Protein AF-A0A9D1MKC6-F1 (afdb_monomer)

pLDDT: mean 79.82, std 17.68, range [36.34, 98.44]

Organism: NCBI:txid2840747

Mean predicted aligned error: 15.51 Å

Secondary structure (DSSP, 8-state):
-PPP-PPP------BTTB---------S----------HHHHHHHHHHHHHHTS-HHHHHHHHHHSS-----TTHHHHHHHHHHHHHHHHHHHHHHHH-GGGHHHHHHHHHHHHHHHHHHHHHHS--

Foldseek 3Di:
DDDDDDDDDFDFDDDDPDGDRPPPPDDPDPDDDDDDDDPVVVVVLVVQCVVVVDDSVVSVCCVVPVDDPDDDPPVVVVVVVVVVVVVVVVVLVVCCVVPVVCVVVSVVVVVVVVVVVVVVCVVVVPD

InterPro domains:
  IPR053842 Mobilization protein NikA-like [PF21983] (27-95)

Structure (mmCIF, N/CA/C/O backbone):
data_AF-A0A9D1MKC6-F1
#
_entry.id   AF-A0A9D1MKC6-F1
#
loop_
_atom_site.group_PDB
_atom_site.id
_atom_site.type_symbol
_atom_site.label_atom_id
_atom_site.label_alt_id
_atom_site.label_comp_id
_atom_site.label_asym_i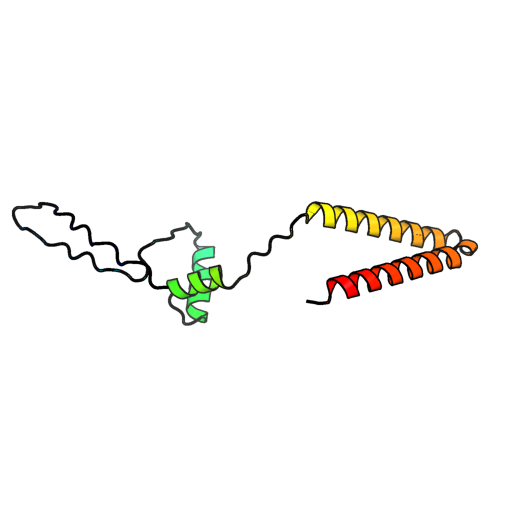d
_atom_site.label_entity_id
_atom_site.label_seq_id
_atom_site.pdbx_PDB_ins_code
_atom_site.Cartn_x
_atom_site.Cartn_y
_atom_site.Cartn_z
_atom_site.occupancy
_atom_site.B_iso_or_equiv
_atom_site.auth_seq_id
_atom_site.auth_comp_id
_atom_site.auth_asym_id
_atom_site.auth_atom_id
_atom_site.pdbx_PDB_model_num
ATOM 1 N N . MET A 1 1 ? -21.776 -19.888 8.090 1.00 36.34 1 MET A N 1
ATOM 2 C CA . MET A 1 1 ? -21.877 -20.875 9.188 1.00 36.34 1 MET A CA 1
ATOM 3 C C . MET A 1 1 ? -21.887 -20.129 10.515 1.00 36.34 1 MET A C 1
ATOM 5 O O . MET A 1 1 ? -20.963 -19.366 10.764 1.00 36.34 1 MET A O 1
ATOM 9 N N . LEU A 1 2 ? -22.955 -20.253 11.312 1.00 37.31 2 LEU A N 1
ATOM 10 C CA . LEU A 1 2 ? -23.037 -19.647 12.648 1.00 37.31 2 LEU A CA 1
ATOM 11 C C . LEU A 1 2 ? -22.169 -20.460 13.619 1.00 37.31 2 LEU A C 1
ATOM 13 O O . LEU A 1 2 ? -22.450 -21.634 13.842 1.00 37.31 2 LEU A O 1
ATOM 17 N N . SER A 1 3 ? -21.144 -19.845 14.208 1.00 38.78 3 SER A N 1
ATOM 18 C CA . SER A 1 3 ? -20.358 -20.483 15.270 1.00 38.78 3 SER A CA 1
ATOM 19 C C . SER A 1 3 ? -21.211 -20.728 16.530 1.00 38.78 3 SER A C 1
ATOM 21 O O . SER A 1 3 ? -22.090 -19.910 16.836 1.00 38.78 3 SER A O 1
ATOM 23 N N . PRO A 1 4 ? -20.959 -21.811 17.293 1.00 45.50 4 PRO A N 1
ATOM 24 C CA . PRO A 1 4 ? -21.718 -22.139 18.499 1.00 45.50 4 PRO A CA 1
ATOM 25 C C . PRO A 1 4 ? -21.642 -21.021 19.548 1.00 45.50 4 PRO A C 1
ATOM 27 O O . PRO A 1 4 ? -20.584 -20.437 19.784 1.00 45.50 4 PRO A O 1
ATOM 30 N N . LYS A 1 5 ? -22.768 -20.723 20.209 1.00 46.00 5 LYS A N 1
ATOM 31 C CA . LYS A 1 5 ? -22.820 -19.760 21.319 1.00 46.00 5 LYS A CA 1
ATOM 32 C C . LYS A 1 5 ? -22.164 -20.385 22.557 1.00 46.00 5 LYS A C 1
ATOM 34 O O . LYS A 1 5 ? -22.746 -21.264 23.181 1.00 46.00 5 LYS A O 1
ATOM 39 N N . THR A 1 6 ? -20.971 -19.916 22.915 1.00 41.94 6 THR A N 1
ATOM 40 C CA . THR A 1 6 ? -20.261 -20.307 24.144 1.00 41.94 6 THR A CA 1
ATOM 41 C C . THR A 1 6 ? -21.086 -19.941 25.396 1.00 41.94 6 THR A C 1
ATOM 43 O O . THR A 1 6 ? -21.629 -18.830 25.435 1.00 41.94 6 THR A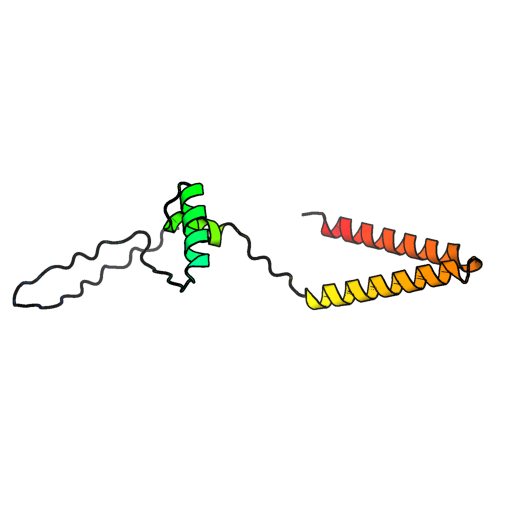 O 1
ATOM 46 N N . PRO A 1 7 ? -21.191 -20.816 26.419 1.00 42.75 7 PRO A N 1
ATOM 47 C CA . PRO A 1 7 ? -21.943 -20.529 27.644 1.00 42.75 7 PRO A CA 1
ATOM 48 C C . PRO A 1 7 ? -21.357 -19.345 28.428 1.00 42.75 7 PRO A C 1
ATOM 50 O O . PRO A 1 7 ? -20.137 -19.213 28.548 1.00 42.75 7 PRO A O 1
ATOM 53 N N . LEU A 1 8 ? -22.224 -18.486 28.981 1.00 50.28 8 LEU A N 1
ATOM 54 C CA . LEU A 1 8 ? -21.819 -17.373 29.845 1.00 50.28 8 LEU A CA 1
ATOM 55 C C . LEU A 1 8 ? -21.213 -17.908 31.152 1.00 50.28 8 LEU A C 1
ATOM 57 O O . LEU A 1 8 ? -21.893 -18.578 31.923 1.00 50.28 8 LEU A O 1
ATOM 61 N N . GLN A 1 9 ? -19.954 -17.566 31.433 1.00 48.38 9 GLN A N 1
ATOM 62 C CA . GLN A 1 9 ? -19.347 -17.802 32.743 1.00 48.38 9 GLN A CA 1
ATOM 63 C C . GLN A 1 9 ? -19.763 -16.692 33.720 1.00 48.38 9 GLN A C 1
ATOM 65 O O . GLN A 1 9 ? -19.333 -15.541 33.603 1.00 48.38 9 GLN A O 1
ATOM 70 N N . THR A 1 10 ? -20.596 -17.038 34.700 1.00 41.47 10 THR A N 1
ATOM 71 C CA . THR A 1 10 ? -21.035 -16.131 35.769 1.00 41.47 10 THR A CA 1
ATOM 72 C C . THR A 1 10 ? -19.970 -16.071 36.866 1.00 41.47 10 THR A C 1
ATOM 74 O O . THR A 1 10 ? -19.893 -16.955 37.716 1.00 41.47 10 THR A O 1
ATOM 77 N N . LYS A 1 11 ? -19.129 -15.028 36.881 1.00 49.59 11 LYS A N 1
ATOM 78 C CA . LYS A 1 11 ? -18.231 -14.760 38.020 1.00 49.59 11 LYS A CA 1
ATOM 79 C C . LYS A 1 11 ? -19.022 -14.098 39.155 1.00 49.59 11 LYS A C 1
ATOM 81 O O . LYS A 1 11 ? -19.391 -12.932 39.041 1.00 49.59 11 LYS A O 1
ATOM 86 N N . LYS A 1 12 ? -19.250 -14.821 40.257 1.00 44.91 12 LYS A N 1
ATOM 87 C CA . LYS A 1 12 ? -19.736 -14.247 41.525 1.00 44.91 12 LYS A CA 1
ATOM 88 C C . LYS A 1 12 ? -18.564 -13.566 42.246 1.00 44.91 12 LYS A C 1
ATOM 90 O O . LYS A 1 12 ? -17.558 -14.213 42.512 1.00 44.91 12 LYS A O 1
ATOM 95 N N . GLN A 1 13 ? -18.678 -12.274 42.550 1.00 50.62 13 GLN A N 1
ATOM 96 C CA . GLN A 1 13 ? -17.796 -11.585 43.502 1.00 50.62 13 GLN A CA 1
ATOM 97 C C . GLN A 1 13 ? -18.648 -11.110 44.680 1.00 50.62 13 GLN A C 1
ATOM 99 O O . GLN A 1 13 ? -19.647 -10.427 44.463 1.00 50.62 13 GLN A O 1
ATOM 104 N N . LEU A 1 14 ? -18.265 -11.482 45.905 1.00 44.69 14 LEU A N 1
ATOM 105 C CA . LEU A 1 14 ? -18.898 -10.994 47.129 1.00 44.69 14 LEU A CA 1
ATOM 106 C C . LEU A 1 14 ? -18.335 -9.612 47.476 1.00 44.69 14 LEU A C 1
ATOM 108 O O . LEU A 1 14 ? -17.139 -9.477 47.712 1.00 44.69 14 LEU A O 1
ATOM 112 N N . PHE A 1 15 ? -19.208 -8.612 47.568 1.00 44.38 15 PHE A N 1
ATOM 113 C CA . PHE A 1 15 ? -18.935 -7.361 48.273 1.00 44.38 15 PHE A CA 1
ATOM 114 C C . PHE A 1 15 ? -20.080 -7.124 49.262 1.00 44.38 15 PHE A C 1
ATOM 116 O O . PHE A 1 15 ? -21.236 -7.042 48.857 1.00 44.38 15 PHE A O 1
ATOM 123 N N . GLY A 1 16 ? -19.764 -7.053 50.559 1.00 49.78 16 GLY A N 1
ATOM 124 C CA . GLY 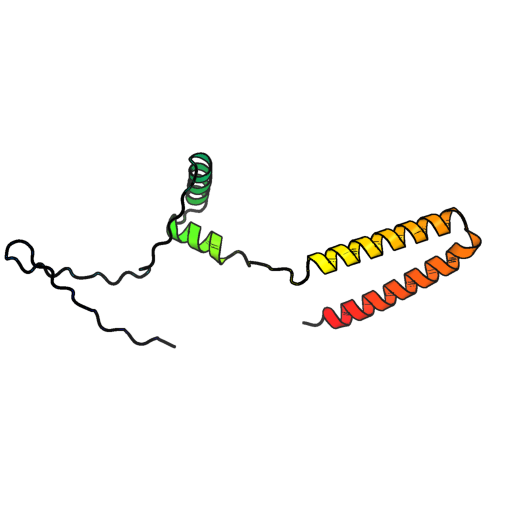A 1 16 ? -20.685 -6.552 51.587 1.00 49.78 16 GLY A CA 1
ATOM 125 C C . GLY A 1 16 ? -22.025 -7.287 51.733 1.00 49.78 16 GLY A C 1
ATOM 126 O O . GLY A 1 16 ? -23.031 -6.641 51.989 1.00 49.78 16 GLY A O 1
ATOM 127 N N . GLY A 1 17 ? -22.074 -8.611 51.545 1.00 55.38 17 GLY A N 1
ATOM 128 C CA . GLY A 1 17 ? -23.270 -9.417 51.845 1.00 55.38 17 GLY A CA 1
ATOM 129 C C . GLY A 1 17 ? -24.442 -9.305 50.858 1.00 55.38 17 GLY A C 1
ATOM 130 O O . GLY A 1 17 ? -25.408 -10.049 50.995 1.00 55.38 17 GLY A O 1
ATOM 131 N N . ALA A 1 18 ? -24.356 -8.464 49.823 1.00 47.34 18 ALA A N 1
ATOM 132 C CA . ALA A 1 18 ? -25.336 -8.423 48.740 1.00 47.34 18 ALA A CA 1
ATOM 133 C C . ALA A 1 18 ? -24.802 -9.170 47.506 1.00 47.34 18 ALA A C 1
ATOM 135 O O . ALA A 1 18 ? -23.752 -8.829 46.954 1.00 47.34 18 ALA A O 1
ATOM 136 N N . THR A 1 19 ? -25.531 -10.188 47.036 1.00 51.62 19 THR A N 1
ATOM 137 C CA . THR A 1 19 ? -25.237 -10.828 45.744 1.00 51.62 19 THR A CA 1
ATOM 138 C C . 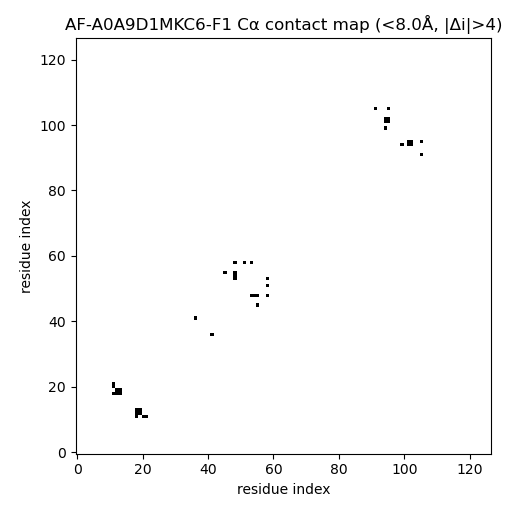THR A 1 19 ? -25.679 -9.885 44.628 1.00 51.62 19 THR A C 1
ATOM 140 O O . THR A 1 19 ? -26.824 -9.919 44.192 1.00 51.62 19 THR A O 1
ATOM 143 N N . ILE A 1 20 ? -24.780 -9.013 44.168 1.00 58.44 20 ILE A N 1
ATOM 144 C CA . ILE A 1 20 ? -25.019 -8.220 42.960 1.00 58.44 20 ILE A CA 1
ATOM 145 C C . ILE A 1 20 ? -24.686 -9.113 41.766 1.00 58.44 20 ILE A C 1
ATOM 147 O O . ILE A 1 20 ? -23.516 -9.333 41.438 1.00 58.44 20 ILE A O 1
ATOM 151 N N . GLU A 1 21 ? -25.713 -9.640 41.102 1.00 54.28 21 GLU A N 1
ATOM 152 C CA . GLU A 1 21 ? -25.550 -10.268 39.795 1.00 54.28 21 GLU A CA 1
ATOM 153 C C . GLU A 1 21 ? -25.046 -9.217 38.798 1.00 54.28 21 GLU A C 1
ATOM 155 O O . GLU A 1 21 ? -25.813 -8.441 38.225 1.00 54.28 21 GLU A O 1
ATOM 160 N N . LYS A 1 22 ? -23.729 -9.170 38.569 1.00 57.06 22 LYS A N 1
ATOM 161 C CA . LYS A 1 22 ? -23.166 -8.421 37.442 1.00 57.06 22 LYS A CA 1
ATOM 162 C C . LYS A 1 22 ? -23.602 -9.122 36.156 1.00 57.06 22 LYS A C 1
ATOM 164 O O . LYS A 1 22 ? -22.890 -9.989 35.652 1.00 57.06 22 LYS A O 1
ATOM 169 N N . LYS A 1 23 ? -24.766 -8.743 35.615 1.00 58.75 23 LYS A N 1
ATOM 170 C CA . LYS A 1 23 ? -25.172 -9.100 34.250 1.00 58.75 23 LYS A CA 1
ATOM 171 C C . LYS A 1 23 ? -24.092 -8.603 33.293 1.00 58.75 23 LYS A C 1
ATOM 173 O O . LYS A 1 23 ? -23.989 -7.412 32.998 1.00 58.75 23 LYS A O 1
ATOM 178 N N . THR A 1 24 ? -23.252 -9.515 32.823 1.00 65.31 24 THR A N 1
ATOM 179 C CA . THR A 1 24 ? -22.268 -9.234 31.785 1.00 65.31 24 THR A CA 1
ATOM 180 C C . THR A 1 24 ? -23.017 -9.043 30.471 1.00 65.31 24 THR A C 1
ATOM 182 O O . THR A 1 24 ? -23.413 -9.994 29.802 1.00 65.31 24 THR A O 1
ATOM 185 N N . VAL A 1 25 ? -23.265 -7.782 30.111 1.00 76.94 25 VAL A N 1
ATOM 186 C CA . VAL A 1 25 ? -23.888 -7.428 28.831 1.00 76.94 25 VAL A CA 1
ATOM 187 C C . VAL A 1 25 ? -23.017 -7.968 27.697 1.00 76.94 25 VAL A C 1
ATOM 189 O O . VAL A 1 25 ? -21.839 -7.614 27.583 1.00 76.94 25 VAL A O 1
ATOM 192 N N . LYS A 1 26 ? -23.594 -8.823 26.847 1.00 83.50 26 LYS A N 1
ATOM 193 C CA . LYS A 1 26 ? -22.924 -9.334 25.649 1.00 83.50 26 LYS A CA 1
ATOM 194 C C . LYS A 1 26 ? -22.765 -8.189 24.645 1.00 83.50 26 LYS A C 1
ATOM 196 O O . LYS A 1 26 ? -23.728 -7.778 24.006 1.00 83.50 26 LYS A O 1
ATOM 201 N N . ARG A 1 27 ? -21.548 -7.653 24.530 1.00 83.69 27 ARG A N 1
ATOM 202 C CA . ARG A 1 27 ? -21.217 -6.566 23.596 1.00 83.69 27 ARG A CA 1
ATOM 203 C C . ARG A 1 27 ? -20.971 -7.113 22.192 1.00 83.69 27 ARG A C 1
ATOM 205 O O . ARG A 1 27 ? -20.335 -8.151 22.045 1.00 83.69 27 ARG A O 1
ATOM 212 N N . ASN A 1 28 ? -21.402 -6.370 21.171 1.00 88.81 28 ASN A N 1
ATOM 213 C CA . ASN A 1 28 ? -21.131 -6.708 19.769 1.00 88.81 28 ASN A CA 1
ATOM 214 C C . ASN A 1 28 ? -19.631 -6.603 19.421 1.00 88.81 28 ASN A C 1
ATOM 216 O O . ASN A 1 28 ? -19.112 -7.388 18.638 1.00 88.81 28 ASN A O 1
ATOM 220 N N . ARG A 1 29 ? -18.916 -5.655 20.045 1.00 87.94 29 ARG A N 1
ATOM 221 C CA . ARG A 1 29 ? -17.463 -5.466 19.904 1.00 87.94 29 ARG A CA 1
ATOM 222 C C . ARG A 1 29 ? -16.789 -5.614 21.283 1.00 87.94 29 ARG A C 1
ATOM 224 O O . ARG A 1 29 ? -16.735 -4.633 22.022 1.00 87.94 29 ARG A O 1
ATOM 231 N N . PRO A 1 30 ? -16.364 -6.828 21.688 1.00 91.75 30 PRO A N 1
ATOM 232 C CA . PRO A 1 30 ? -15.832 -7.079 23.034 1.00 91.75 30 PRO A CA 1
ATOM 233 C C . PRO A 1 30 ? -14.324 -6.810 23.189 1.00 91.75 30 PRO A C 1
ATOM 235 O O . PRO A 1 30 ? -13.848 -6.756 24.319 1.00 91.75 30 PRO A O 1
ATOM 238 N N . ILE A 1 31 ? -13.579 -6.660 22.087 1.00 91.94 31 ILE A N 1
ATOM 239 C CA . ILE A 1 31 ? -12.120 -6.467 22.081 1.00 91.94 31 ILE A CA 1
ATOM 240 C C . ILE A 1 31 ? -11.793 -4.974 21.976 1.00 91.94 31 ILE A C 1
ATOM 242 O O . ILE A 1 31 ? -12.349 -4.276 21.126 1.00 91.94 31 ILE A O 1
ATOM 246 N N . THR A 1 32 ? -10.862 -4.504 22.807 1.00 91.88 32 THR A N 1
ATOM 247 C CA . THR A 1 32 ? -10.372 -3.119 22.799 1.00 91.88 32 THR A CA 1
ATOM 248 C C . THR A 1 32 ? -8.990 -3.049 22.156 1.00 91.88 32 THR A C 1
ATOM 250 O O . THR A 1 32 ? -8.069 -3.720 22.608 1.00 91.88 32 THR A O 1
ATOM 253 N N . TYR A 1 33 ? -8.832 -2.180 21.155 1.00 89.62 33 TYR A N 1
ATOM 254 C CA . TYR A 1 33 ? -7.530 -1.755 20.637 1.00 89.62 33 TYR A CA 1
ATOM 255 C C . TYR A 1 33 ? -7.212 -0.354 21.169 1.00 89.62 33 TYR A C 1
ATOM 257 O O . TYR A 1 33 ? -8.020 0.562 21.015 1.00 89.62 33 TYR A O 1
ATOM 265 N N . SER A 1 34 ? -6.046 -0.179 21.791 1.00 91.31 34 SER A N 1
ATOM 266 C CA . SER A 1 34 ? -5.573 1.112 22.307 1.00 91.31 34 SER A CA 1
ATOM 267 C C . SER A 1 34 ? -4.168 1.409 21.800 1.00 91.31 34 SER A C 1
ATOM 269 O O . SER A 1 34 ? -3.290 0.555 21.902 1.00 91.31 34 SER A O 1
ATOM 271 N N . PHE A 1 35 ? -3.941 2.625 21.315 1.00 93.56 35 PHE A N 1
ATOM 272 C CA . PHE A 1 35 ? -2.626 3.116 20.911 1.00 93.56 35 PHE A CA 1
ATOM 273 C C . PHE A 1 35 ? -2.427 4.542 21.427 1.00 93.56 35 PHE A C 1
ATOM 275 O O . PHE A 1 35 ? -3.393 5.268 21.672 1.00 93.56 35 PHE A O 1
ATOM 282 N N . ARG A 1 36 ? -1.167 4.918 21.650 1.00 96.62 36 ARG A N 1
ATOM 283 C CA . ARG A 1 36 ? -0.801 6.273 22.074 1.00 96.62 36 ARG A CA 1
ATOM 284 C C . ARG A 1 36 ? -0.686 7.167 20.845 1.00 96.62 36 ARG A C 1
ATOM 286 O O . ARG A 1 36 ? -0.219 6.713 19.806 1.00 96.62 36 ARG A O 1
ATOM 293 N N . VAL A 1 37 ? -1.095 8.421 20.993 1.00 96.62 37 VAL A N 1
ATOM 294 C CA . VAL A 1 37 ? -0.989 9.457 19.963 1.00 96.62 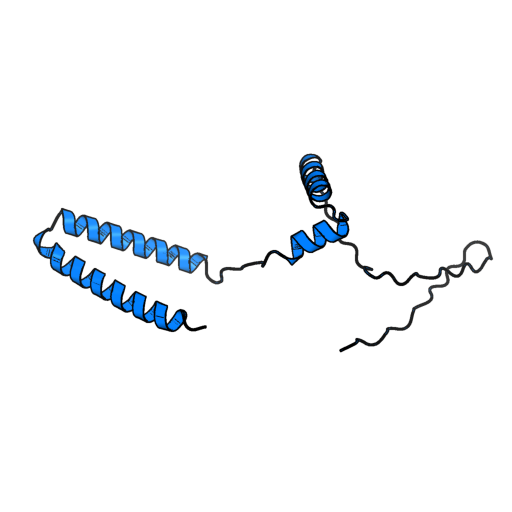37 VAL A CA 1
ATOM 295 C C . VAL A 1 37 ? -0.458 10.737 20.584 1.00 96.62 37 VAL A C 1
ATOM 297 O O . VAL A 1 37 ? -0.724 11.032 21.752 1.00 96.62 37 VAL A O 1
ATOM 300 N N . SER A 1 38 ? 0.277 11.502 19.794 1.00 98.44 38 SER A N 1
ATOM 301 C CA . SER A 1 38 ? 0.593 12.893 20.086 1.00 98.44 38 SER A CA 1
ATOM 302 C C . SER A 1 38 ? -0.649 13.781 19.962 1.00 98.44 38 SER A C 1
ATOM 304 O O . SER A 1 38 ? -1.644 13.433 19.320 1.00 98.44 38 SER A O 1
ATOM 306 N N . GLU A 1 39 ? -0.563 14.983 20.525 1.00 98.25 39 GLU A N 1
ATOM 307 C CA . GLU A 1 39 ? -1.609 16.004 20.409 1.00 98.25 39 GLU A CA 1
ATOM 308 C C . GLU A 1 39 ? -1.906 16.359 18.940 1.00 98.25 39 GLU A C 1
ATOM 310 O O . GLU A 1 39 ? -3.061 16.504 18.541 1.00 98.25 39 GLU A O 1
ATOM 315 N N . ARG A 1 40 ? -0.863 16.428 18.101 1.00 98.25 40 ARG A N 1
ATOM 316 C CA . ARG A 1 40 ? -1.005 16.697 16.665 1.00 98.25 40 ARG A CA 1
ATOM 317 C C . ARG A 1 40 ? -1.774 15.585 15.952 1.00 98.25 40 ARG A C 1
ATOM 319 O O . ARG A 1 40 ? -2.684 15.874 15.180 1.00 98.25 40 ARG A O 1
ATOM 326 N N . GLU A 1 41 ? -1.417 14.327 16.194 1.00 97.69 41 GLU A N 1
ATOM 327 C CA . GLU A 1 41 ? -2.097 13.176 15.585 1.00 97.69 41 GLU A CA 1
ATOM 328 C C . GLU A 1 41 ? -3.559 13.095 16.022 1.00 97.69 41 GLU A C 1
ATOM 330 O O . GLU A 1 41 ? -4.429 12.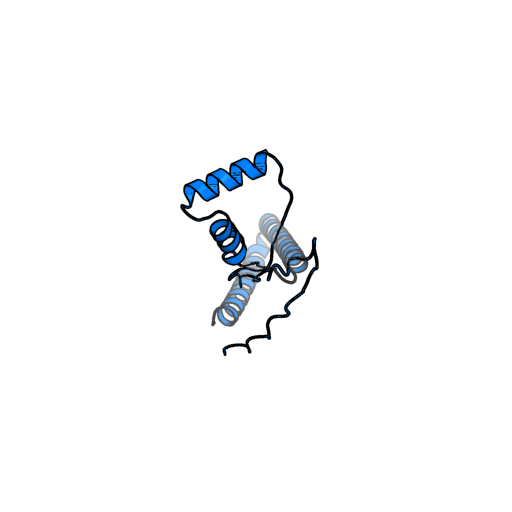841 15.188 1.00 97.69 41 GLU A O 1
ATOM 335 N N . ARG A 1 42 ? -3.841 13.381 17.300 1.00 96.81 42 ARG A N 1
ATOM 336 C CA . ARG A 1 42 ? -5.207 13.431 17.825 1.00 96.81 42 ARG A CA 1
ATOM 337 C C . ARG A 1 42 ? -6.073 14.432 17.062 1.00 96.81 42 ARG A C 1
ATOM 339 O O . ARG A 1 42 ? -7.142 14.050 16.600 1.00 96.81 42 ARG A O 1
ATOM 346 N N . ARG A 1 43 ? -5.597 15.669 16.867 1.00 98.00 43 ARG A N 1
ATOM 347 C CA . ARG A 1 43 ? -6.338 16.707 16.120 1.00 98.00 43 ARG A CA 1
ATOM 348 C C . ARG A 1 43 ? -6.677 16.260 14.701 1.00 98.00 43 ARG A C 1
ATOM 350 O O . ARG A 1 43 ? -7.825 16.361 14.286 1.00 98.00 43 ARG A O 1
ATOM 357 N N . ILE A 1 44 ? -5.701 15.687 13.997 1.00 97.69 44 ILE A N 1
ATOM 358 C CA . ILE A 1 44 ? -5.890 15.183 12.630 1.00 97.69 44 ILE A CA 1
ATOM 359 C C . ILE A 1 44 ? -6.934 14.057 12.596 1.00 97.69 44 ILE A C 1
ATOM 361 O O . ILE A 1 44 ? -7.759 14.003 11.683 1.00 97.69 44 ILE A O 1
ATOM 365 N N . ILE A 1 45 ? -6.895 13.132 13.560 1.00 96.00 45 ILE A N 1
ATOM 366 C CA . ILE A 1 45 ? -7.878 12.045 13.648 1.00 96.00 45 ILE A CA 1
ATOM 367 C C . ILE A 1 45 ? -9.269 12.620 13.927 1.00 96.00 45 ILE A C 1
ATOM 369 O O . ILE A 1 45 ? -10.212 12.262 13.225 1.00 96.00 45 ILE A O 1
ATOM 373 N N . ASP A 1 46 ? -9.395 13.526 14.895 1.00 96.31 46 ASP A N 1
ATOM 374 C CA . ASP A 1 46 ? -10.676 14.114 15.294 1.00 96.31 46 ASP A CA 1
ATOM 375 C C . ASP A 1 46 ? -11.314 14.926 14.148 1.00 96.31 46 ASP A C 1
ATOM 377 O O . ASP A 1 46 ? -12.511 14.786 13.884 1.00 96.31 46 ASP A O 1
ATOM 381 N N . GLU A 1 47 ? -10.525 15.695 13.390 1.00 97.88 47 GLU A N 1
ATOM 382 C CA . GLU A 1 47 ? -10.987 16.407 12.187 1.00 97.88 47 GLU A CA 1
ATOM 383 C C . GLU A 1 47 ? -11.491 15.449 11.100 1.00 97.88 47 GLU A C 1
ATOM 385 O O . GLU A 1 47 ? -12.548 15.679 10.500 1.00 97.88 47 GLU A O 1
ATOM 390 N N . LYS A 1 48 ? -10.775 14.342 10.866 1.00 97.12 48 LYS A N 1
ATOM 391 C CA . LYS A 1 48 ? -11.184 13.324 9.888 1.00 97.12 48 LYS A CA 1
ATOM 392 C C . LYS A 1 48 ? -12.446 12.586 10.324 1.00 97.12 48 LYS A C 1
ATOM 394 O O . LYS A 1 48 ? -13.327 12.369 9.495 1.00 97.12 48 LYS A O 1
ATOM 399 N N . VAL A 1 49 ? -12.564 12.250 11.611 1.00 97.12 49 VAL A N 1
ATOM 400 C CA . VAL A 1 49 ? -13.783 11.659 12.182 1.00 97.12 49 VAL A CA 1
ATOM 401 C C . VAL A 1 49 ? -14.957 12.615 11.980 1.00 97.12 49 VAL A C 1
ATOM 403 O O . VAL A 1 49 ? -15.973 12.202 11.422 1.00 97.12 49 VAL A O 1
ATOM 406 N N . LYS A 1 50 ? -14.797 13.900 12.332 1.00 96.75 50 LYS A N 1
ATOM 407 C CA . LYS A 1 50 ? -15.834 14.928 12.149 1.00 96.75 50 LYS A CA 1
ATOM 408 C C . LYS A 1 50 ? -16.267 15.049 10.688 1.00 96.75 50 LYS A C 1
ATOM 410 O O . LYS A 1 50 ? -17.459 15.046 10.406 1.00 96.75 50 LYS A O 1
ATOM 415 N N . THR A 1 51 ? -15.306 15.108 9.771 1.00 97.00 51 THR A N 1
ATOM 416 C CA . THR A 1 51 ? -15.568 15.215 8.327 1.00 97.00 51 THR A CA 1
ATOM 417 C C . THR A 1 51 ? -16.270 13.973 7.775 1.00 97.00 51 THR A C 1
ATOM 419 O O . THR A 1 51 ? -17.084 14.080 6.865 1.00 97.00 51 THR A O 1
ATOM 422 N N . SER A 1 52 ? -15.989 12.790 8.331 1.00 95.31 52 SER A N 1
ATOM 423 C CA . SER A 1 52 ? -16.566 11.527 7.855 1.00 95.31 52 SER A CA 1
ATOM 424 C C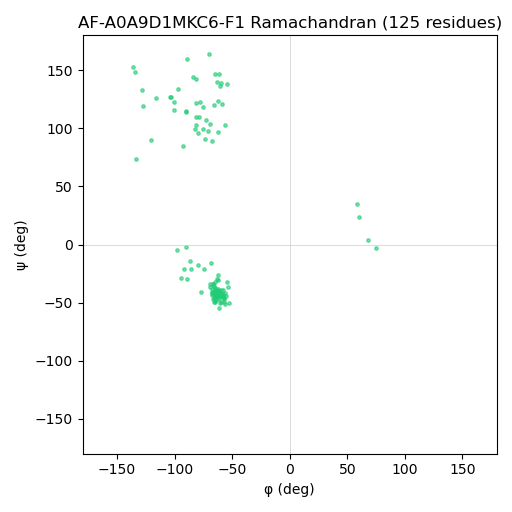 . SER A 1 52 ? -18.036 11.307 8.229 1.00 95.31 52 SER A C 1
ATOM 426 O O . SER A 1 52 ? -18.684 10.459 7.625 1.00 95.31 52 SER A O 1
ATOM 428 N N . GLY A 1 53 ? -18.549 11.996 9.258 1.00 95.81 53 GLY A N 1
ATOM 429 C CA . GLY A 1 53 ? -19.885 11.742 9.815 1.00 95.81 53 GLY A CA 1
ATOM 430 C C . GLY A 1 53 ? -20.043 10.392 10.538 1.00 95.81 53 GLY A C 1
ATOM 431 O O . GLY A 1 53 ? -21.140 10.064 10.985 1.00 95.81 53 GLY A O 1
ATOM 432 N N . LEU A 1 54 ? -18.971 9.604 10.672 1.00 95.25 54 LEU A N 1
ATOM 433 C CA . LEU A 1 54 ? -18.979 8.310 11.353 1.00 95.25 54 LEU A CA 1
ATOM 434 C C . LEU A 1 54 ? -18.685 8.450 12.848 1.00 95.25 54 LEU A C 1
ATOM 436 O O . LEU A 1 54 ? -18.047 9.401 13.307 1.00 95.25 54 LEU A O 1
ATOM 440 N N . SER A 1 55 ? -19.067 7.427 13.617 1.00 94.81 55 SER A N 1
ATOM 441 C CA . SER A 1 55 ? -18.520 7.262 14.960 1.00 94.81 55 SER A CA 1
ATOM 442 C C . SER A 1 55 ? -17.003 7.066 14.868 1.00 94.81 55 SER A C 1
ATOM 444 O O . SER A 1 55 ? -16.500 6.440 13.935 1.00 94.81 55 SER A O 1
ATOM 446 N N . ARG A 1 56 ? -16.246 7.549 15.859 1.00 93.62 56 ARG A N 1
ATOM 447 C CA . ARG A 1 56 ? -14.785 7.354 15.904 1.00 93.62 56 ARG A CA 1
ATOM 448 C C . ARG A 1 56 ? -14.389 5.877 15.777 1.00 93.62 56 ARG A C 1
ATOM 450 O O . ARG A 1 56 ? -13.388 5.568 15.143 1.00 93.62 56 ARG A O 1
ATOM 457 N N . THR A 1 57 ? -15.171 4.968 16.362 1.00 93.12 57 THR A N 1
ATOM 458 C CA . THR A 1 57 ? -14.938 3.522 16.256 1.00 93.12 57 THR A CA 1
ATOM 459 C C . THR A 1 57 ? -15.127 3.027 14.827 1.00 93.12 57 THR A C 1
ATOM 461 O O . THR A 1 57 ? -14.245 2.344 14.315 1.00 93.12 57 THR A O 1
ATOM 464 N N . ASP A 1 58 ? -16.233 3.379 14.172 1.00 94.06 58 ASP A N 1
ATOM 465 C CA . ASP A 1 58 ? -16.495 2.915 12.806 1.00 94.06 58 ASP A CA 1
ATOM 466 C C . ASP A 1 58 ? -15.537 3.564 11.804 1.00 94.06 58 ASP A C 1
ATOM 468 O O . ASP A 1 58 ? -15.040 2.874 10.919 1.00 94.06 58 ASP A O 1
ATOM 472 N N . PHE A 1 59 ? -15.190 4.841 12.000 1.00 95.38 59 PHE A N 1
ATOM 473 C CA . PHE A 1 59 ? -14.165 5.529 11.219 1.00 95.38 59 PHE A CA 1
ATOM 474 C C . PHE A 1 59 ? -12.821 4.799 11.281 1.00 95.38 59 PHE A C 1
ATOM 476 O O . PHE A 1 59 ? -12.232 4.513 10.243 1.00 95.38 59 PHE A O 1
ATOM 483 N N . LEU A 1 60 ? -12.335 4.480 12.486 1.00 93.62 60 LEU A N 1
ATOM 484 C CA . LEU A 1 60 ? -11.043 3.813 12.650 1.00 93.62 60 LEU A CA 1
ATOM 485 C C . LEU A 1 60 ? -11.058 2.400 12.070 1.00 93.62 60 LEU A C 1
ATOM 487 O O . LEU A 1 60 ? -10.097 2.017 11.412 1.00 93.62 60 LEU A O 1
ATOM 491 N N . ILE A 1 61 ? -12.140 1.641 12.268 1.00 92.81 61 ILE A N 1
ATOM 492 C CA . ILE A 1 61 ? -12.265 0.300 11.684 1.00 92.81 61 ILE A CA 1
ATOM 493 C C . ILE A 1 61 ? -12.224 0.399 10.159 1.00 92.81 61 ILE A C 1
ATOM 495 O O . ILE A 1 61 ? -11.339 -0.193 9.557 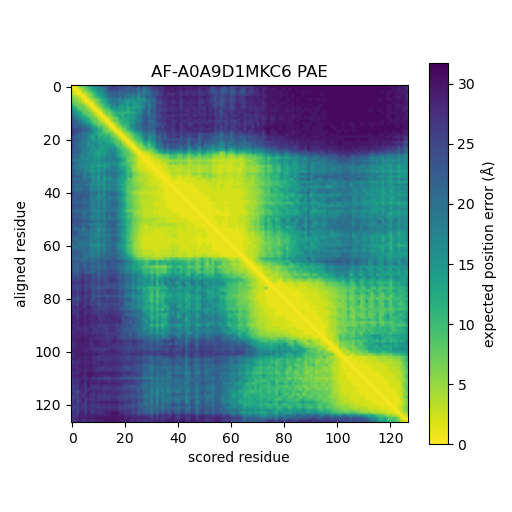1.00 92.81 61 ILE A O 1
ATOM 499 N N . ARG A 1 62 ? -13.093 1.220 9.557 1.00 92.62 62 ARG A N 1
ATOM 500 C CA . ARG A 1 62 ? -13.156 1.469 8.107 1.00 92.62 62 ARG A CA 1
ATOM 501 C C . ARG A 1 62 ? -11.786 1.881 7.555 1.00 92.62 62 ARG A C 1
ATOM 503 O O . ARG A 1 62 ? -11.270 1.263 6.630 1.00 92.62 62 ARG A O 1
ATOM 510 N N . ALA A 1 63 ? -11.142 2.865 8.184 1.00 91.06 63 ALA A N 1
ATOM 511 C CA . ALA A 1 63 ? -9.841 3.376 7.758 1.00 91.06 63 ALA A CA 1
ATOM 512 C C . ALA A 1 63 ? -8.712 2.331 7.810 1.00 91.06 63 ALA A C 1
ATOM 514 O O . ALA A 1 63 ? -7.771 2.430 7.017 1.00 91.06 63 ALA A O 1
ATOM 515 N N . LEU A 1 64 ? -8.789 1.368 8.735 1.00 90.19 64 LEU A N 1
ATOM 516 C CA . LEU A 1 64 ? -7.805 0.296 8.899 1.00 90.19 64 LEU A CA 1
ATOM 517 C C . LEU A 1 64 ? -8.119 -0.942 8.048 1.00 90.19 64 LEU A C 1
ATOM 519 O O . LEU A 1 64 ? -7.188 -1.639 7.659 1.00 90.19 64 LEU A O 1
ATOM 523 N N . THR A 1 65 ? -9.392 -1.229 7.763 1.00 89.81 65 THR A N 1
ATOM 524 C CA . THR A 1 65 ? -9.805 -2.450 7.047 1.00 89.81 65 THR A CA 1
ATOM 525 C C . THR A 1 65 ? -9.963 -2.262 5.547 1.00 89.81 65 THR A C 1
ATOM 527 O O . THR A 1 65 ? -9.797 -3.219 4.801 1.00 89.81 65 THR A O 1
ATOM 530 N N . ASP A 1 66 ? -10.296 -1.058 5.086 1.00 86.88 66 ASP A N 1
ATOM 531 C CA . ASP A 1 66 ? -10.589 -0.831 3.665 1.00 86.88 66 ASP A CA 1
ATOM 532 C C . ASP A 1 66 ? -9.352 -0.706 2.789 1.00 86.88 66 ASP A C 1
ATOM 534 O O . ASP A 1 66 ? -9.444 -0.769 1.564 1.00 86.88 66 ASP A O 1
ATOM 538 N N . LYS A 1 67 ? -8.196 -0.448 3.401 1.00 80.75 67 LYS A N 1
ATOM 539 C CA . LYS A 1 67 ? -6.949 -0.285 2.667 1.00 80.75 67 LYS A CA 1
ATOM 540 C C . LYS A 1 67 ? -6.283 -1.649 2.538 1.00 80.75 67 LYS A C 1
ATOM 542 O O . LYS A 1 67 ? -5.863 -2.192 3.561 1.00 80.75 67 LYS A O 1
ATOM 547 N N . PRO A 1 68 ? -6.148 -2.200 1.318 1.00 78.69 68 PRO A N 1
ATOM 548 C CA . PRO A 1 68 ? -5.420 -3.443 1.138 1.00 78.69 68 PRO A CA 1
ATOM 549 C C . PRO A 1 68 ? -3.963 -3.230 1.557 1.00 78.69 68 PRO A C 1
ATOM 551 O O . PRO A 1 68 ? -3.271 -2.351 1.037 1.00 78.69 68 PRO A O 1
ATOM 554 N N . VAL A 1 69 ? -3.488 -4.040 2.501 1.00 80.44 69 VAL A N 1
ATOM 555 C CA . VAL A 1 69 ? -2.064 -4.093 2.836 1.00 80.44 69 VAL A CA 1
ATOM 556 C C . VAL A 1 69 ? -1.374 -4.862 1.718 1.00 80.44 69 VAL A C 1
ATOM 558 O O . VAL A 1 69 ? -1.432 -6.086 1.662 1.00 80.44 69 VAL A O 1
ATOM 561 N N . SER A 1 70 ? -0.763 -4.126 0.792 1.00 78.69 70 SER A N 1
ATOM 562 C CA . SER A 1 70 ? -0.040 -4.713 -0.334 1.00 78.69 70 SER A CA 1
ATOM 563 C C . SER A 1 70 ? 1.415 -4.923 0.055 1.00 78.69 70 SER A C 1
ATOM 565 O O . SER A 1 70 ? 2.147 -3.963 0.296 1.00 78.69 70 SER A O 1
ATOM 567 N N . VAL A 1 71 ? 1.833 -6.184 0.119 1.00 81.25 71 VAL A N 1
ATOM 568 C CA . VAL A 1 71 ? 3.239 -6.555 0.280 1.00 81.25 71 VAL A CA 1
ATOM 569 C C . VAL A 1 71 ? 3.764 -6.938 -1.093 1.00 81.25 71 VAL A C 1
ATOM 571 O O . VAL A 1 71 ? 3.308 -7.911 -1.687 1.00 81.25 71 VAL A O 1
ATOM 574 N N . ILE A 1 72 ? 4.724 -6.169 -1.604 1.00 80.38 72 ILE A N 1
ATOM 575 C CA . ILE A 1 72 ? 5.440 -6.538 -2.824 1.00 80.38 72 ILE A CA 1
ATOM 576 C C . ILE A 1 72 ? 6.495 -7.564 -2.419 1.00 80.38 72 ILE A C 1
ATOM 578 O O . ILE A 1 72 ? 7.575 -7.207 -1.938 1.00 80.38 72 ILE A O 1
ATOM 582 N N . ALA A 1 73 ? 6.159 -8.844 -2.573 1.00 82.94 73 ALA A N 1
ATOM 583 C CA . ALA A 1 73 ? 7.134 -9.916 -2.442 1.00 82.94 73 ALA A CA 1
ATOM 584 C C . ALA A 1 73 ? 8.318 -9.638 -3.384 1.00 82.94 73 ALA A C 1
ATOM 586 O O . ALA A 1 73 ? 8.129 -9.182 -4.511 1.00 82.94 73 ALA A O 1
ATOM 587 N N . ASN A 1 74 ? 9.538 -9.867 -2.900 1.00 87.88 74 ASN A N 1
ATOM 588 C CA . ASN A 1 74 ? 10.779 -9.680 -3.660 1.00 87.88 74 ASN A CA 1
ATOM 589 C C . ASN A 1 74 ? 11.019 -8.240 -4.164 1.00 87.88 74 ASN A C 1
ATOM 591 O O . ASN A 1 74 ? 11.787 -8.030 -5.100 1.00 87.88 74 ASN A O 1
ATOM 595 N N . GLY A 1 75 ? 10.422 -7.217 -3.534 1.00 86.75 75 GLY A N 1
ATOM 596 C CA . GLY A 1 75 ? 10.582 -5.817 -3.960 1.00 86.75 75 GLY A CA 1
ATOM 597 C C . GLY A 1 75 ? 12.042 -5.346 -4.062 1.00 86.75 75 GLY A C 1
ATOM 598 O O . GLY A 1 75 ? 12.376 -4.557 -4.945 1.00 86.75 75 GLY A O 1
ATOM 599 N N . GLY A 1 76 ? 12.931 -5.870 -3.210 1.00 89.25 76 GLY A N 1
ATOM 600 C CA . GLY A 1 76 ? 14.369 -5.602 -3.290 1.00 89.25 76 GLY A CA 1
ATOM 601 C C . GLY A 1 76 ? 15.018 -6.156 -4.563 1.00 89.25 76 GLY A C 1
ATOM 602 O O . GLY A 1 76 ? 15.780 -5.447 -5.214 1.00 89.25 76 GLY A O 1
ATOM 603 N N . GLU A 1 77 ? 14.682 -7.387 -4.949 1.00 93.06 77 GLU A N 1
ATOM 604 C CA . GLU A 1 77 ? 15.183 -8.037 -6.169 1.00 93.06 77 GLU A CA 1
ATOM 605 C C . GLU A 1 77 ? 14.653 -7.330 -7.419 1.00 93.06 77 GLU A C 1
ATOM 607 O O . GLU A 1 77 ? 15.418 -7.023 -8.332 1.00 93.06 77 GLU A O 1
ATOM 612 N N . ILE A 1 78 ? 13.364 -6.972 -7.418 1.00 90.12 78 ILE A N 1
ATOM 613 C CA . ILE A 1 78 ? 12.746 -6.187 -8.494 1.00 90.12 78 ILE A CA 1
ATOM 614 C C . ILE A 1 78 ? 13.484 -4.853 -8.662 1.00 90.12 78 ILE A C 1
ATOM 616 O O . ILE A 1 78 ? 13.824 -4.465 -9.780 1.00 90.12 78 ILE A O 1
ATOM 620 N N . LEU A 1 79 ? 13.784 -4.155 -7.563 1.00 92.94 79 LEU A N 1
ATOM 621 C CA . LEU A 1 79 ? 14.506 -2.885 -7.614 1.00 92.94 79 LEU A CA 1
ATOM 622 C C . LEU A 1 79 ? 15.944 -3.048 -8.134 1.00 92.94 79 LEU A C 1
ATOM 624 O O . LEU A 1 79 ? 16.417 -2.211 -8.909 1.00 92.94 79 LEU A O 1
ATOM 628 N N . GLN A 1 80 ? 16.637 -4.116 -7.730 1.00 94.75 80 GLN A N 1
ATOM 629 C CA . GLN A 1 80 ? 17.970 -4.438 -8.248 1.00 94.75 80 GLN A CA 1
ATOM 630 C C . GLN A 1 80 ? 17.935 -4.687 -9.759 1.00 94.75 80 GLN A C 1
ATOM 632 O O . GLN A 1 80 ? 18.773 -4.149 -10.490 1.00 94.75 80 GLN A O 1
ATOM 637 N N . GLU A 1 81 ? 16.941 -5.434 -10.234 1.00 94.12 81 GLU A N 1
ATOM 638 C CA . GLU A 1 81 ? 16.791 -5.747 -11.651 1.00 94.12 81 GLU A CA 1
ATOM 639 C C . GLU A 1 81 ? 16.455 -4.500 -12.481 1.00 94.12 81 GLU A C 1
ATOM 641 O O . GLU A 1 81 ? 17.075 -4.260 -13.519 1.00 94.12 81 GLU A O 1
ATOM 646 N N . LEU A 1 82 ? 15.568 -3.632 -11.985 1.00 92.38 82 LEU A N 1
ATOM 647 C CA . LEU A 1 82 ? 15.269 -2.342 -12.619 1.00 92.38 82 LEU A CA 1
ATOM 648 C C . LEU A 1 82 ? 16.520 -1.464 -12.746 1.00 92.38 82 LEU A C 1
ATOM 650 O O . LEU A 1 82 ? 16.763 -0.863 -13.796 1.00 92.38 82 LEU A O 1
ATOM 654 N N . LYS A 1 83 ? 17.358 -1.422 -11.703 1.00 93.50 83 LYS A N 1
ATOM 655 C CA . LYS A 1 83 ? 18.630 -0.689 -11.744 1.00 93.50 83 LYS A CA 1
ATOM 656 C C . LYS A 1 83 ? 19.574 -1.265 -12.802 1.00 93.50 83 LYS A C 1
ATOM 658 O O . LYS A 1 83 ? 20.208 -0.503 -13.535 1.00 93.50 83 LYS A O 1
ATOM 663 N N . ARG A 1 84 ? 19.657 -2.596 -12.908 1.00 96.81 84 ARG A N 1
ATOM 664 C CA . ARG A 1 84 ? 20.471 -3.283 -13.922 1.00 96.81 84 ARG A CA 1
ATOM 665 C C . ARG A 1 84 ? 20.006 -2.937 -15.336 1.00 96.81 84 ARG A C 1
ATOM 667 O O . ARG A 1 84 ? 20.824 -2.552 -16.168 1.00 96.81 84 ARG A O 1
ATOM 674 N N . GLN A 1 85 ? 18.700 -2.990 -15.585 1.00 92.19 85 GLN A N 1
ATOM 675 C CA . GLN A 1 85 ? 18.117 -2.632 -16.880 1.00 92.19 85 GLN A CA 1
ATOM 676 C C . GLN A 1 85 ? 18.370 -1.162 -17.245 1.00 92.19 85 GLN A C 1
ATOM 678 O O . GLN A 1 85 ? 18.768 -0.875 -18.375 1.00 92.19 85 GLN A O 1
ATOM 683 N N . GLY A 1 86 ? 18.229 -0.236 -16.291 1.00 93.62 86 GLY A N 1
ATOM 684 C CA . GLY A 1 86 ? 18.546 1.181 -16.502 1.00 93.62 86 GLY A CA 1
ATOM 685 C C . GLY A 1 86 ? 20.018 1.422 -16.857 1.00 93.62 86 GLY A C 1
ATOM 686 O O . GLY A 1 86 ? 20.325 2.204 -17.758 1.00 93.62 86 GLY A O 1
ATOM 687 N N . ASN A 1 87 ? 20.940 0.704 -16.211 1.00 94.12 87 ASN A N 1
ATOM 688 C CA . ASN A 1 87 ? 22.365 0.771 -16.544 1.00 94.12 87 ASN A CA 1
ATOM 689 C C . ASN A 1 87 ? 22.652 0.257 -17.960 1.00 94.12 87 ASN A C 1
ATOM 691 O O . ASN A 1 87 ? 23.386 0.909 -18.703 1.00 94.12 87 ASN A O 1
ATOM 695 N N . ASN A 1 88 ? 22.046 -0.866 -18.348 1.00 90.12 88 ASN A N 1
ATOM 696 C CA . ASN A 1 88 ? 22.202 -1.426 -19.691 1.00 90.12 88 ASN A CA 1
ATOM 697 C C . ASN A 1 88 ? 21.672 -0.461 -20.761 1.00 90.12 88 ASN A C 1
ATOM 699 O O . ASN A 1 88 ? 22.327 -0.249 -21.780 1.00 90.12 88 ASN A O 1
ATOM 703 N N . LEU A 1 89 ? 20.528 0.185 -20.509 1.00 86.81 89 LEU A N 1
ATOM 704 C CA . LEU A 1 89 ? 19.977 1.201 -21.407 1.00 86.81 89 LEU A CA 1
ATOM 705 C C . LEU A 1 89 ? 20.930 2.395 -21.560 1.00 86.81 89 LEU A C 1
ATOM 707 O O . LEU A 1 89 ? 21.206 2.822 -22.679 1.00 86.81 89 LEU A O 1
ATOM 711 N N . ASN A 1 90 ? 21.487 2.895 -20.455 1.00 89.25 90 ASN A N 1
ATOM 712 C CA . ASN A 1 90 ? 22.466 3.984 -20.493 1.00 89.25 90 ASN A CA 1
ATOM 713 C C . ASN A 1 90 ? 23.711 3.619 -21.312 1.00 89.25 90 ASN A C 1
ATOM 715 O O . ASN A 1 90 ? 24.237 4.462 -22.040 1.00 89.25 90 ASN A O 1
ATOM 719 N N . GLN A 1 91 ? 24.182 2.375 -21.211 1.00 85.88 91 GLN A N 1
ATOM 720 C CA . GLN A 1 91 ? 25.305 1.888 -22.015 1.00 85.88 91 GLN A CA 1
ATOM 721 C C . GLN A 1 91 ? 24.942 1.822 -23.502 1.00 85.88 91 GLN A C 1
ATOM 723 O O . GLN A 1 91 ? 25.683 2.348 -24.327 1.00 85.88 91 GLN A O 1
ATOM 728 N N . ALA A 1 92 ? 23.777 1.266 -23.844 1.00 82.38 92 ALA A N 1
ATOM 729 C CA . ALA A 1 92 ? 23.309 1.179 -25.226 1.00 82.38 92 ALA A CA 1
ATOM 730 C C . ALA A 1 92 ? 23.182 2.562 -25.890 1.00 82.38 92 ALA A C 1
ATOM 732 O O . ALA A 1 92 ? 23.611 2.745 -27.030 1.00 82.38 92 ALA A O 1
ATOM 733 N N . VAL A 1 93 ? 22.652 3.553 -25.164 1.00 82.94 93 VAL A N 1
ATOM 734 C CA . VAL A 1 93 ? 22.535 4.941 -25.644 1.00 82.94 93 VAL A CA 1
ATOM 735 C C . VAL A 1 93 ? 23.912 5.562 -25.887 1.00 82.94 93 VAL A C 1
ATOM 737 O O . VAL A 1 93 ? 24.125 6.163 -26.940 1.00 82.94 93 VAL A O 1
ATOM 740 N N . ARG A 1 94 ? 24.865 5.391 -24.957 1.00 81.62 94 ARG A N 1
ATOM 741 C CA . ARG A 1 94 ? 26.247 5.863 -25.159 1.00 81.62 94 ARG A CA 1
ATOM 742 C C . ARG A 1 94 ? 26.881 5.208 -26.382 1.00 81.62 94 ARG A C 1
ATOM 744 O O . ARG A 1 94 ? 27.473 5.912 -27.191 1.00 81.62 94 ARG A O 1
ATOM 751 N N . ASN A 1 95 ? 26.715 3.899 -26.553 1.00 77.88 95 ASN A N 1
ATOM 752 C CA . ASN A 1 95 ? 27.278 3.184 -27.696 1.00 77.88 95 ASN A CA 1
ATOM 753 C C . ASN A 1 95 ? 26.697 3.692 -29.019 1.00 77.88 95 ASN A C 1
ATOM 755 O O . ASN A 1 95 ? 27.457 3.970 -29.935 1.00 77.88 95 ASN A O 1
ATOM 759 N N . CYS A 1 96 ? 25.384 3.925 -29.100 1.00 74.31 96 CYS A N 1
ATOM 760 C CA . CYS A 1 96 ? 24.765 4.503 -30.300 1.00 74.31 96 CYS A CA 1
ATOM 761 C C . CYS A 1 96 ? 25.262 5.922 -30.619 1.00 74.31 96 CYS A C 1
ATOM 763 O O . CYS A 1 96 ? 25.246 6.321 -31.781 1.00 74.31 96 CYS A O 1
ATOM 765 N N . TYR A 1 97 ? 25.650 6.697 -29.601 1.00 73.94 97 TYR A N 1
ATOM 766 C CA . TYR A 1 97 ? 26.167 8.054 -29.777 1.00 73.94 97 TYR A CA 1
ATOM 767 C C . TYR A 1 97 ? 27.619 8.063 -30.276 1.00 73.94 97 TYR A C 1
ATOM 769 O O . TYR A 1 97 ? 27.959 8.860 -31.145 1.00 73.94 97 TYR A O 1
ATOM 777 N N . PHE A 1 98 ? 28.467 7.176 -29.746 1.00 74.25 98 PHE A N 1
ATOM 778 C CA . PHE A 1 98 ? 29.896 7.130 -30.082 1.00 74.25 98 PHE A CA 1
ATOM 779 C C . PHE A 1 98 ? 30.239 6.187 -31.248 1.00 74.25 98 PHE A C 1
ATOM 781 O O . PHE A 1 98 ? 31.276 6.375 -31.877 1.00 74.25 98 PHE A O 1
ATOM 788 N N . TYR A 1 99 ? 29.375 5.218 -31.565 1.00 74.44 99 TYR A N 1
ATOM 789 C CA . TYR A 1 99 ? 29.579 4.204 -32.608 1.00 74.44 99 TYR A CA 1
ATOM 790 C C . TYR A 1 99 ? 28.320 4.067 -33.486 1.00 74.44 99 TYR A C 1
ATOM 792 O O . TYR A 1 99 ? 27.561 3.100 -33.367 1.00 74.44 99 TYR A O 1
ATOM 800 N N . PRO A 1 100 ? 28.051 5.054 -34.361 1.00 70.56 100 PRO A N 1
ATOM 801 C CA . PRO A 1 100 ? 26.814 5.125 -35.140 1.00 70.56 100 PRO A CA 1
ATOM 802 C C . PRO A 1 100 ? 26.617 3.946 -36.106 1.00 70.56 100 PRO A C 1
ATOM 804 O O . PRO A 1 100 ? 25.471 3.579 -36.360 1.00 70.56 100 PRO A O 1
ATOM 807 N N . ASP A 1 101 ? 27.690 3.295 -36.563 1.00 77.62 101 ASP A N 1
ATOM 808 C CA . ASP A 1 101 ? 27.623 2.114 -37.444 1.00 77.62 101 ASP A CA 1
ATOM 809 C C . ASP A 1 101 ? 27.042 0.867 -36.742 1.00 77.62 101 ASP A C 1
ATOM 811 O O . ASP A 1 101 ? 26.619 -0.092 -37.389 1.00 77.62 101 ASP A O 1
ATOM 815 N N . GLU A 1 102 ? 26.976 0.868 -35.405 1.00 73.62 102 GLU A N 1
ATOM 816 C CA . GLU A 1 102 ? 26.366 -0.208 -34.612 1.00 73.62 102 GLU A CA 1
ATOM 817 C C . GLU A 1 102 ? 24.924 0.097 -34.186 1.00 73.62 102 GLU A C 1
ATOM 819 O O . GLU A 1 102 ? 24.239 -0.765 -33.623 1.00 73.62 102 GLU A O 1
ATOM 824 N N . LYS A 1 103 ? 24.429 1.302 -34.487 1.00 76.94 103 LYS A N 1
ATOM 825 C CA . LYS A 1 103 ? 23.103 1.781 -34.079 1.00 76.94 103 LYS A CA 1
ATOM 826 C C . LYS A 1 103 ? 21.981 0.840 -34.517 1.00 76.94 103 LYS A C 1
ATOM 828 O O . LYS A 1 103 ? 21.110 0.521 -33.710 1.00 76.94 103 LYS A O 1
ATOM 833 N N . ASP A 1 104 ? 22.015 0.352 -35.754 1.00 80.81 104 ASP A N 1
ATOM 834 C CA . ASP A 1 104 ? 20.967 -0.529 -36.287 1.00 80.81 104 ASP A CA 1
ATOM 835 C C . ASP A 1 104 ? 20.934 -1.890 -35.579 1.00 80.81 104 ASP A C 1
ATOM 837 O O . ASP A 1 104 ? 19.859 -2.443 -35.331 1.00 80.81 104 ASP A O 1
ATOM 841 N N . LYS A 1 105 ? 22.097 -2.403 -35.158 1.00 80.25 105 LYS A N 1
ATOM 842 C CA . LYS A 1 105 ? 22.188 -3.643 -34.371 1.00 80.25 105 LYS A CA 1
ATOM 843 C C . LYS A 1 105 ? 21.583 -3.452 -32.981 1.00 80.25 105 LYS A C 1
ATOM 845 O O . LYS A 1 105 ? 20.809 -4.296 -32.528 1.00 80.25 105 LYS A O 1
ATOM 850 N N . VAL A 1 106 ? 21.878 -2.324 -32.329 1.00 79.75 106 VAL A N 1
ATOM 851 C CA . VAL A 1 106 ? 21.318 -1.982 -31.011 1.00 79.75 106 VAL A CA 1
ATOM 852 C C . VAL A 1 106 ? 19.800 -1.787 -31.087 1.00 79.75 106 VAL A C 1
ATOM 854 O O . VAL A 1 106 ? 19.067 -2.296 -30.235 1.00 79.75 106 VAL A O 1
ATOM 857 N N . LEU A 1 107 ? 19.305 -1.100 -32.121 1.00 81.50 107 LEU A N 1
ATOM 858 C CA . LEU A 1 107 ? 17.869 -0.906 -32.342 1.00 81.50 107 LEU A CA 1
ATOM 859 C C . LEU A 1 107 ? 17.143 -2.228 -32.619 1.00 81.50 107 LEU A C 1
ATOM 861 O O . LEU A 1 107 ? 16.051 -2.441 -32.085 1.00 81.50 107 LEU A O 1
ATOM 865 N N . SER A 1 108 ? 17.754 -3.128 -33.395 1.00 85.31 108 SER A N 1
ATOM 866 C CA . SER A 1 108 ? 17.215 -4.469 -33.634 1.00 85.31 108 SER A CA 1
ATOM 867 C C . SER A 1 108 ? 17.086 -5.255 -32.326 1.00 85.31 108 SER A C 1
ATOM 869 O O . SER A 1 108 ? 15.990 -5.711 -31.996 1.00 85.31 108 SER A O 1
ATOM 871 N N . ALA A 1 109 ? 18.149 -5.302 -31.512 1.00 84.00 109 ALA A N 1
ATOM 872 C CA . ALA A 1 109 ? 18.141 -5.965 -30.204 1.00 84.00 109 ALA A CA 1
ATOM 873 C C . ALA A 1 109 ? 17.055 -5.401 -29.266 1.00 84.00 109 ALA A C 1
ATOM 875 O O . ALA A 1 109 ? 16.309 -6.150 -28.630 1.00 84.00 109 ALA A O 1
ATOM 876 N N . ALA A 1 110 ? 16.900 -4.073 -29.221 1.00 83.12 110 ALA A N 1
ATOM 877 C CA . ALA A 1 110 ? 15.848 -3.427 -28.438 1.00 83.12 110 ALA A CA 1
ATOM 878 C C . ALA A 1 110 ? 14.436 -3.813 -28.919 1.00 83.12 110 ALA A C 1
ATOM 880 O O . ALA A 1 110 ? 13.529 -4.014 -28.101 1.00 83.12 110 ALA A O 1
ATOM 881 N N . ALA A 1 111 ? 14.238 -3.950 -30.233 1.00 86.12 111 ALA A N 1
ATOM 882 C CA . ALA A 1 111 ? 12.973 -4.406 -30.796 1.00 86.12 111 ALA A CA 1
ATOM 883 C C . ALA A 1 111 ? 12.653 -5.854 -30.390 1.00 86.12 111 ALA A C 1
ATOM 885 O O . ALA A 1 111 ? 11.495 -6.153 -30.090 1.00 86.12 111 ALA A O 1
ATOM 886 N N . GLU A 1 112 ? 13.653 -6.736 -30.317 1.00 89.88 112 GLU A N 1
ATOM 887 C CA . GLU A 1 112 ? 13.467 -8.123 -29.868 1.00 89.88 112 GLU A CA 1
ATOM 888 C C . GLU A 1 112 ? 13.069 -8.193 -28.394 1.00 89.88 112 GLU A C 1
ATOM 890 O O . GLU A 1 112 ? 12.075 -8.840 -28.057 1.00 89.88 112 GLU A O 1
ATOM 895 N N . CYS A 1 113 ? 13.762 -7.441 -27.531 1.00 86.69 113 CYS A N 1
ATOM 896 C CA . CYS A 1 113 ? 13.409 -7.315 -26.115 1.00 86.69 113 CYS A CA 1
ATOM 897 C C . CYS A 1 113 ? 11.964 -6.825 -25.938 1.00 86.69 113 CYS A C 1
ATOM 899 O O . CYS A 1 113 ? 11.216 -7.352 -25.112 1.00 86.69 113 CYS A O 1
ATOM 901 N N . LYS A 1 114 ? 11.531 -5.853 -26.752 1.00 86.75 114 LYS A N 1
ATOM 902 C CA . LYS A 1 114 ? 10.154 -5.340 -26.721 1.00 86.75 114 LYS A CA 1
ATOM 903 C C . LYS A 1 114 ? 9.128 -6.390 -27.158 1.00 86.75 114 LYS A C 1
ATOM 905 O O . LYS A 1 114 ? 8.031 -6.420 -26.601 1.00 86.75 114 LYS A O 1
ATOM 910 N N . ARG A 1 115 ? 9.460 -7.249 -28.131 1.00 89.88 115 ARG A N 1
ATOM 911 C CA . ARG A 1 115 ? 8.606 -8.384 -28.525 1.00 89.88 115 ARG A CA 1
ATOM 912 C C . ARG A 1 115 ? 8.485 -9.393 -27.386 1.00 89.88 115 ARG A C 1
ATOM 914 O O . ARG A 1 115 ? 7.365 -9.709 -27.002 1.00 89.88 115 ARG A O 1
ATOM 921 N N . ALA A 1 116 ? 9.606 -9.807 -26.797 1.00 85.44 116 ALA A N 1
ATOM 922 C CA . ALA A 1 116 ? 9.619 -10.742 -25.671 1.00 85.44 116 ALA A CA 1
ATOM 923 C C . ALA A 1 116 ? 8.808 -10.217 -24.474 1.00 85.44 116 ALA A C 1
ATOM 925 O O . ALA A 1 116 ? 7.989 -10.941 -23.910 1.00 85.44 116 ALA A O 1
ATOM 926 N N . TYR A 1 117 ? 8.965 -8.933 -24.136 1.00 85.00 117 TYR A N 1
ATOM 927 C CA . TYR A 1 117 ? 8.186 -8.298 -23.073 1.00 85.00 117 TYR A CA 1
ATOM 928 C C . TYR A 1 117 ? 6.680 -8.308 -23.362 1.00 85.00 117 TYR A C 1
ATOM 930 O O . TYR A 1 117 ? 5.892 -8.620 -22.475 1.00 85.00 117 TYR A O 1
ATOM 938 N N . ARG A 1 118 ? 6.264 -8.009 -24.601 1.00 86.00 118 ARG A N 1
ATOM 939 C CA . ARG A 1 118 ? 4.845 -8.066 -24.990 1.00 86.00 118 ARG A CA 1
ATOM 940 C C . ARG A 1 118 ? 4.266 -9.471 -24.853 1.00 86.00 118 ARG A C 1
ATOM 942 O O . ARG A 1 118 ? 3.150 -9.593 -24.366 1.00 86.00 118 ARG A O 1
ATOM 949 N N . THR A 1 119 ? 5.025 -10.499 -25.225 1.00 88.75 119 THR A N 1
ATOM 950 C CA . THR A 1 119 ? 4.620 -11.899 -25.045 1.00 88.75 119 THR A CA 1
ATOM 951 C C . THR A 1 119 ? 4.458 -12.255 -23.567 1.00 88.75 119 THR A C 1
ATOM 953 O O . THR A 1 119 ? 3.470 -12.872 -23.183 1.00 88.75 119 THR A O 1
ATOM 956 N N . LEU A 1 120 ? 5.394 -11.840 -22.709 1.00 82.44 120 LEU A N 1
ATOM 957 C CA . LEU A 1 120 ? 5.268 -12.054 -21.264 1.00 82.44 120 LEU A CA 1
ATOM 958 C C . LEU A 1 120 ? 4.053 -11.315 -20.695 1.00 82.44 120 LEU A C 1
ATOM 960 O O . LEU A 1 120 ? 3.303 -11.883 -19.909 1.00 82.44 120 LEU A O 1
ATOM 964 N N . LEU A 1 121 ? 3.827 -10.072 -21.124 1.00 82.94 121 LEU A N 1
ATOM 965 C CA . LEU A 1 121 ? 2.690 -9.275 -20.677 1.00 82.94 121 LEU A CA 1
ATOM 966 C C . LEU A 1 121 ? 1.351 -9.889 -21.104 1.00 82.94 121 LEU A C 1
ATOM 968 O O . LEU A 1 121 ? 0.419 -9.865 -20.311 1.00 82.94 121 LEU A O 1
ATOM 972 N N . SER 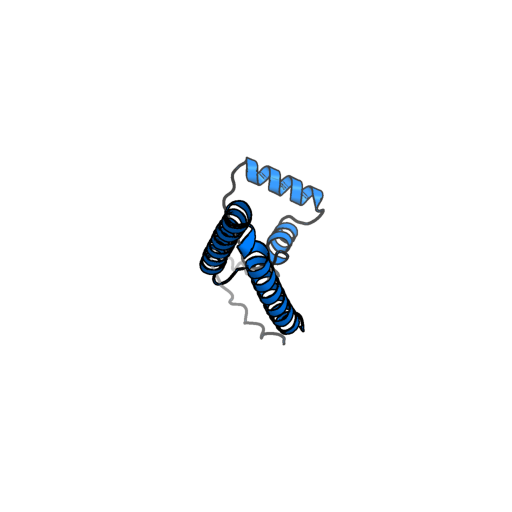A 1 122 ? 1.247 -10.462 -22.308 1.00 85.56 122 SER A N 1
ATOM 973 C CA . SER A 1 122 ? 0.020 -11.147 -22.733 1.00 85.56 122 SER A CA 1
ATOM 974 C C . SER A 1 122 ? -0.239 -12.421 -21.931 1.00 85.56 122 SER A C 1
ATOM 976 O O . SER A 1 122 ? -1.378 -12.683 -21.578 1.00 85.56 122 SER A O 1
ATOM 978 N N . VAL A 1 123 ? 0.808 -13.181 -21.590 1.00 84.56 123 VAL A N 1
ATOM 979 C CA . VAL A 1 123 ? 0.679 -14.395 -20.759 1.00 84.56 123 VAL A CA 1
ATOM 980 C C . VAL A 1 123 ? 0.314 -14.055 -19.309 1.00 84.56 123 VAL A C 1
ATOM 982 O O . VAL A 1 123 ? -0.409 -14.805 -18.664 1.00 84.56 123 VAL A O 1
ATOM 985 N N . LEU A 1 124 ? 0.806 -12.928 -18.787 1.00 78.00 124 LEU A N 1
ATOM 986 C CA . LEU A 1 124 ? 0.534 -12.480 -17.416 1.00 78.00 124 LEU A CA 1
ATOM 987 C C . LEU A 1 124 ? -0.769 -11.674 -17.277 1.00 78.00 124 LEU A C 1
ATOM 989 O O . LEU A 1 124 ? -1.277 -11.544 -16.168 1.00 78.00 124 LEU A O 1
ATOM 993 N N . GLY A 1 125 ? -1.268 -11.094 -18.371 1.00 62.88 125 GLY A N 1
ATOM 994 C CA . GLY A 1 125 ? -2.431 -10.202 -18.407 1.00 62.88 125 GLY A CA 1
ATOM 995 C C . GLY A 1 125 ? -3.782 -10.889 -18.629 1.00 62.88 125 GLY A C 1
ATOM 996 O O . GLY A 1 125 ? -4.797 -10.200 -18.620 1.00 62.88 125 GLY A O 1
ATOM 997 N N . GLU A 1 126 ? -3.817 -12.211 -18.815 1.00 50.38 126 GLU A N 1
ATOM 998 C CA . GLU A 1 126 ? -5.056 -13.000 -18.792 1.00 50.38 126 GLU A CA 1
ATOM 999 C C . GLU A 1 126 ? -5.309 -13.543 -17.376 1.00 50.38 126 GLU A C 1
ATOM 1001 O O . GLU A 1 126 ? -4.906 -14.654 -17.034 1.00 50.38 126 GLU A O 1
ATOM 1006 N N . ASN A 1 127 ? -5.944 -12.711 -16.544 1.00 41.31 127 ASN A N 1
ATOM 1007 C CA . ASN A 1 127 ? -6.803 -13.079 -15.409 1.00 41.31 127 ASN A CA 1
ATOM 1008 C C . ASN A 1 127 ? -7.715 -11.899 -15.058 1.00 41.31 127 ASN A C 1
ATOM 1010 O O . ASN A 1 127 ? -7.173 -10.822 -14.717 1.00 41.31 127 ASN A O 1
#

Solvent-accessible surface area (backbone atoms only — not comparable to full-atom values): 8241 Å² total; per-residue (Å²): 133,87,76,83,83,77,82,84,83,83,81,88,65,89,56,94,92,48,87,65,80,77,77,77,76,86,60,96,75,81,76,86,88,85,82,90,74,54,75,69,57,46,52,56,51,52,54,50,28,63,73,66,76,45,55,66,68,57,41,52,50,49,68,64,67,72,55,81,86,79,77,69,80,62,50,68,58,55,51,52,49,52,52,51,52,53,52,52,50,54,50,53,53,50,45,40,72,79,38,61,92,49,32,67,60,53,50,49,53,52,52,49,53,53,51,54,50,50,55,52,48,57,68,70,64,73,124

Radius of gyration: 31.1 Å; Cα contacts (8 Å, |Δi|>4): 22; chains: 1; bounding box: 55×39×89 Å

Sequence (127 aa):
MLSPKTPLQTKKQLFGGATIEKKTVKRNRPITYSFRVSERERRIIDEKVKTSGLSRTDFLIRALTDKPVSVIANGGEILQELKRQGNNLNQAVRNCYFYPDEKDKVLSAAAECKRAYRTLLSVLGEN